Protein AF-A0A925C8A6-F1 (afdb_monomer)

Sequence (153 aa):
MVRFRAQIFVVASVLACGCASKNVDTPPNLVSDLPPPSEGVTTGALQGSGYQLSEEELKFDCKKLTGTMQIRILQMRDYDPSKKTSTVARSLQ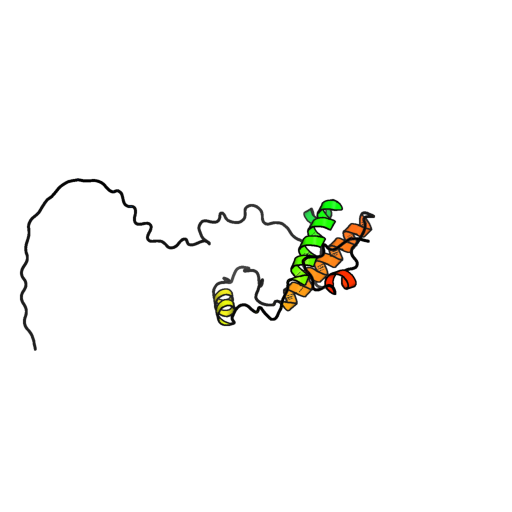WATTPIFGGTKEGVDPDGQYLKDRAMLEAYNRQLRSKQCKSFDLDTELATKSTEVTPMPR

Secondary structure (DSSP, 8-state):
-------------------------S---TTTSSPP-SS-----EEETTEEEPPHHHHT--HHHHHHHHHHHHHHHHH--TTS---HHHHHHHHHHS-TTT---TTT-HHHHHHHHHHHHHHHHHHHHHTT-----HHHHHH---SSS-----

Foldseek 3Di:
DDDDDDDDDDDDDDDDDDDPPPPPPDDPPVPPPDDDPDDPDPAFDQDPVFTDGDPVLLPDDLVRLLVVLQVLLLVLLQDDPVPQDPPVVLVVVVVPQDPPDDDCPSVDSVVVSRNSVRVLVVSQVSCVVVVHFHFPSVVSNVDNDSVDGGDGD

Mean predicted aligned error: 16.32 Å

pLDDT: mean 72.97, std 19.66, range [33.47, 96.69]

Radius of gyration: 27.56 Å; Cα contacts (8 Å, |Δi|>4): 98; chains: 1; bounding box: 92×36×44 Å

Structure (mmCIF, N/CA/C/O backbone):
data_AF-A0A925C8A6-F1
#
_entry.id   AF-A0A925C8A6-F1
#
loop_
_atom_site.group_PDB
_atom_site.id
_atom_site.type_symbol
_atom_site.label_atom_id
_atom_site.label_alt_id
_atom_site.label_comp_id
_atom_site.label_asym_id
_atom_site.label_entity_id
_atom_site.label_seq_id
_atom_site.pdbx_PDB_ins_code
_atom_site.Cartn_x
_atom_site.Cartn_y
_atom_site.Cartn_z
_atom_site.occupancy
_atom_site.B_iso_or_equiv
_atom_site.auth_seq_id
_atom_site.auth_comp_id
_atom_site.auth_asym_id
_atom_site.auth_atom_id
_atom_site.pdbx_PDB_model_num
ATOM 1 N N . MET A 1 1 ? 71.886 -22.279 0.297 1.00 33.47 1 MET A N 1
ATOM 2 C CA . MET A 1 1 ? 72.076 -23.100 1.513 1.00 33.47 1 MET A CA 1
ATOM 3 C C . MET A 1 1 ? 72.669 -22.233 2.623 1.00 33.47 1 MET A C 1
ATOM 5 O O . MET A 1 1 ? 73.752 -21.710 2.439 1.00 33.47 1 MET A O 1
ATOM 9 N N . VAL A 1 2 ? 71.886 -22.061 3.699 1.00 40.41 2 VAL A N 1
ATOM 10 C CA . VAL A 1 2 ? 72.182 -21.812 5.136 1.00 40.41 2 VAL A CA 1
ATOM 11 C C . VAL A 1 2 ? 73.376 -20.922 5.565 1.00 40.41 2 VAL A C 1
ATOM 13 O O . VAL A 1 2 ? 74.522 -21.296 5.345 1.00 40.41 2 VAL A O 1
ATOM 16 N N . ARG A 1 3 ? 73.095 -19.870 6.367 1.00 40.94 3 ARG A N 1
ATOM 17 C CA . ARG A 1 3 ? 73.465 -19.686 7.812 1.00 40.94 3 ARG A CA 1
ATOM 18 C C . ARG A 1 3 ? 73.398 -18.194 8.214 1.00 40.94 3 ARG A C 1
ATOM 20 O O . ARG A 1 3 ? 74.091 -17.377 7.634 1.00 40.94 3 ARG A O 1
ATOM 27 N N . PHE A 1 4 ? 72.406 -17.781 9.013 1.00 49.34 4 PHE A N 1
ATOM 28 C CA . PHE A 1 4 ? 72.380 -17.680 10.494 1.00 49.34 4 PHE A CA 1
ATOM 29 C C . PHE A 1 4 ? 73.266 -16.574 11.094 1.00 49.34 4 PHE A C 1
ATOM 31 O O . PHE A 1 4 ? 74.484 -16.655 10.964 1.00 49.34 4 PHE A O 1
ATOM 38 N N . ARG A 1 5 ? 72.628 -15.646 11.840 1.00 48.50 5 ARG A N 1
ATOM 39 C CA . ARG A 1 5 ? 72.997 -15.055 13.161 1.00 48.50 5 ARG A CA 1
ATOM 40 C C . ARG A 1 5 ? 72.299 -13.689 13.315 1.00 48.50 5 ARG A C 1
ATOM 42 O O . ARG A 1 5 ? 72.580 -12.776 12.559 1.00 48.50 5 ARG A O 1
ATOM 49 N N . ALA A 1 6 ? 71.224 -13.566 14.095 1.00 52.12 6 ALA A N 1
ATOM 50 C CA . ALA A 1 6 ? 71.207 -13.380 15.552 1.00 52.12 6 ALA A CA 1
ATOM 51 C C . ALA A 1 6 ? 72.063 -12.191 16.016 1.00 52.12 6 ALA A C 1
ATOM 53 O O . ALA A 1 6 ? 73.258 -12.378 16.216 1.00 52.12 6 ALA A O 1
ATOM 54 N N . GLN A 1 7 ? 71.439 -11.030 16.261 1.00 52.34 7 GLN A N 1
ATOM 55 C CA . GLN A 1 7 ? 71.836 -10.127 17.346 1.00 52.34 7 GLN A CA 1
ATOM 56 C C . GLN A 1 7 ? 70.626 -9.395 17.941 1.00 52.34 7 GLN A C 1
ATOM 58 O O . GLN A 1 7 ? 69.794 -8.821 17.246 1.00 52.34 7 GLN A O 1
ATOM 63 N N . ILE A 1 8 ? 70.573 -9.504 19.263 1.00 50.25 8 ILE A N 1
ATOM 64 C CA . ILE A 1 8 ? 69.682 -8.881 20.231 1.00 50.25 8 ILE A CA 1
ATOM 65 C C . ILE A 1 8 ? 70.247 -7.489 20.532 1.00 50.25 8 ILE A C 1
ATOM 67 O O . ILE A 1 8 ? 71.429 -7.389 20.851 1.00 50.25 8 ILE A O 1
ATOM 71 N N . PHE A 1 9 ? 69.415 -6.447 20.505 1.00 45.28 9 PHE A N 1
ATOM 72 C CA . PHE A 1 9 ? 69.697 -5.187 21.197 1.00 45.28 9 PHE A CA 1
ATOM 73 C C . PHE A 1 9 ? 68.554 -4.886 22.167 1.00 45.28 9 PHE A C 1
ATOM 75 O O . PHE A 1 9 ? 67.399 -4.720 21.782 1.00 45.28 9 PHE A O 1
ATOM 82 N N . VAL A 1 10 ? 68.915 -4.893 23.447 1.00 51.75 10 VAL A N 1
ATOM 83 C CA . VAL A 1 10 ? 68.145 -4.422 24.602 1.00 51.75 10 VAL A CA 1
ATOM 84 C C . VAL A 1 10 ? 68.378 -2.911 24.755 1.00 51.75 10 VAL A C 1
ATOM 86 O O . VAL A 1 10 ? 69.448 -2.449 24.368 1.00 51.75 10 VAL A O 1
ATOM 89 N N . VAL A 1 11 ? 67.400 -2.199 25.345 1.00 52.81 11 VAL A N 1
ATOM 90 C CA . VAL A 1 11 ? 67.428 -0.910 26.103 1.00 52.81 11 VAL A CA 1
ATOM 91 C C . VAL A 1 11 ? 66.177 -0.102 25.695 1.00 52.81 11 VAL A C 1
ATOM 93 O O . VAL A 1 11 ? 66.105 0.416 24.590 1.00 52.81 11 VAL A O 1
ATOM 96 N N . ALA A 1 12 ? 65.040 -0.216 26.387 1.00 49.31 12 ALA A N 1
ATOM 97 C CA . ALA A 1 12 ? 64.661 0.354 27.692 1.00 49.31 12 ALA A CA 1
ATOM 98 C C . ALA A 1 12 ? 64.363 1.877 27.686 1.00 49.31 12 ALA A C 1
ATOM 100 O O . ALA A 1 12 ? 65.269 2.701 27.636 1.00 49.31 12 ALA A O 1
ATOM 101 N N . SER A 1 13 ? 63.067 2.176 27.872 1.00 49.81 13 SER A N 1
ATOM 102 C CA . SER A 1 13 ? 62.475 3.308 28.613 1.00 49.81 13 SER A CA 1
ATOM 103 C C . SER A 1 13 ? 62.438 4.720 28.005 1.00 49.81 13 SER A C 1
ATOM 105 O O . SER A 1 13 ? 63.390 5.478 28.135 1.00 49.81 13 SER A O 1
ATOM 107 N N . VAL A 1 14 ? 61.238 5.149 27.578 1.00 53.72 14 VAL A N 1
ATOM 108 C CA . VAL A 1 14 ? 60.732 6.515 27.837 1.00 53.72 14 VAL A CA 1
ATOM 109 C C . VAL A 1 14 ? 59.260 6.435 28.258 1.00 53.72 14 VAL A C 1
ATOM 111 O O . VAL A 1 14 ? 58.419 5.884 27.550 1.00 53.72 14 VAL A O 1
ATOM 114 N N . LEU A 1 15 ? 58.980 6.960 29.452 1.00 56.25 15 LEU A N 1
ATOM 115 C CA . LEU A 1 15 ? 57.655 7.123 30.036 1.00 56.25 15 LEU A CA 1
ATOM 116 C C . LEU A 1 15 ? 56.8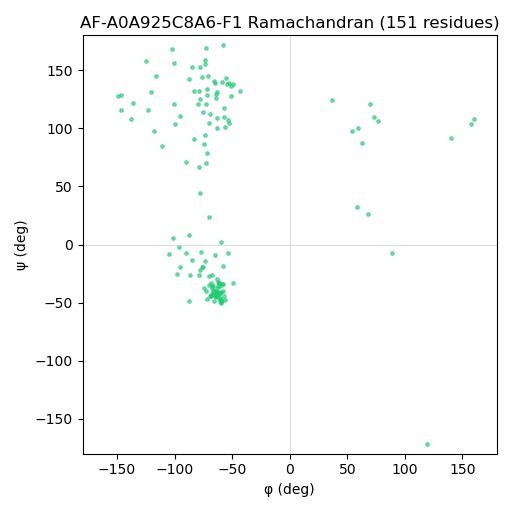39 8.221 29.326 1.00 56.25 15 LEU A C 1
ATOM 118 O O . LEU A 1 15 ? 57.361 9.283 29.011 1.00 56.25 15 LEU A O 1
ATOM 122 N N . ALA A 1 16 ? 55.530 7.964 29.253 1.00 50.16 16 ALA A N 1
ATOM 123 C CA . ALA A 1 16 ? 54.420 8.906 29.420 1.00 50.16 16 ALA A CA 1
ATOM 124 C C . ALA A 1 16 ? 54.310 10.128 28.481 1.00 50.16 16 ALA A C 1
ATOM 126 O O . ALA A 1 16 ? 54.811 11.209 28.767 1.00 50.16 16 ALA A O 1
ATOM 127 N N . CYS A 1 17 ? 53.438 10.000 27.477 1.00 45.50 17 CYS A N 1
ATOM 128 C CA . CYS A 1 17 ? 52.419 11.015 27.202 1.00 45.50 17 CYS A CA 1
ATOM 129 C C . CYS A 1 17 ? 51.181 10.325 26.610 1.00 45.50 17 CYS A C 1
ATOM 131 O O . CYS A 1 17 ? 51.293 9.483 25.720 1.00 45.50 17 CYS A O 1
ATOM 133 N N . GLY A 1 18 ? 50.015 10.591 27.194 1.00 51.91 18 GLY A N 1
ATOM 134 C CA . GLY A 1 18 ? 48.785 9.868 26.911 1.00 51.91 18 GLY A CA 1
ATOM 135 C C . GLY A 1 18 ? 48.192 10.177 25.539 1.00 51.91 18 GLY A C 1
ATOM 136 O O . GLY A 1 18 ? 47.996 11.333 25.195 1.00 51.91 18 GLY A O 1
ATOM 137 N N . CYS A 1 19 ? 47.800 9.114 24.841 1.00 43.81 19 CYS A N 1
ATOM 138 C CA . CYS A 1 19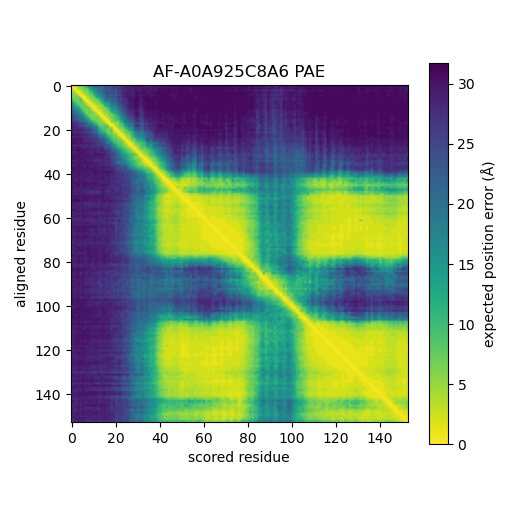 ? 46.585 9.048 24.039 1.00 43.81 19 CYS A CA 1
ATOM 139 C C . CYS A 1 19 ? 45.984 7.670 24.319 1.00 43.81 19 CYS A C 1
ATOM 141 O O . CYS A 1 19 ? 46.524 6.652 23.891 1.00 43.81 19 CYS A O 1
ATOM 143 N N . ALA A 1 20 ? 44.877 7.617 25.056 1.00 48.34 20 ALA A N 1
ATOM 144 C CA . ALA A 1 20 ? 44.030 6.434 25.083 1.00 48.34 20 ALA A CA 1
ATOM 145 C C . ALA A 1 20 ? 43.290 6.350 23.737 1.00 48.34 20 ALA A C 1
ATOM 147 O O . ALA A 1 20 ? 42.091 6.601 23.656 1.00 48.34 20 ALA A O 1
ATOM 148 N N . SER A 1 21 ? 44.015 6.041 22.662 1.00 45.34 21 SER A N 1
ATOM 149 C CA . SER A 1 21 ? 43.411 5.654 21.394 1.00 45.34 21 SER A CA 1
ATOM 150 C C . SER A 1 21 ? 42.886 4.238 21.574 1.00 45.34 21 SER A C 1
ATOM 152 O O . SER A 1 21 ? 43.623 3.263 21.440 1.00 45.34 21 SER A O 1
ATOM 154 N N . LYS A 1 22 ? 41.604 4.104 21.925 1.00 44.75 22 LYS A N 1
ATOM 155 C CA . LYS A 1 22 ? 40.900 2.860 21.625 1.00 44.75 22 LYS A CA 1
ATOM 156 C C . LYS A 1 22 ? 40.887 2.759 20.106 1.00 44.75 22 LYS A C 1
ATOM 158 O O . LYS A 1 22 ? 40.218 3.554 19.452 1.00 44.75 22 LYS A O 1
ATOM 163 N N . ASN A 1 23 ? 41.670 1.830 19.567 1.00 45.25 23 ASN A N 1
ATOM 164 C CA . ASN A 1 23 ? 41.528 1.401 18.186 1.00 45.25 23 ASN A CA 1
ATOM 165 C C . ASN A 1 23 ? 40.081 0.930 18.017 1.00 45.25 23 ASN A C 1
ATOM 167 O O . ASN A 1 23 ? 39.715 -0.155 18.466 1.00 45.25 23 ASN A O 1
ATOM 171 N N . VAL A 1 24 ? 39.245 1.778 17.419 1.00 46.03 24 VAL A N 1
ATOM 172 C CA . VAL A 1 24 ? 37.985 1.364 16.804 1.00 46.03 24 VAL A CA 1
ATOM 173 C C . VAL A 1 24 ? 38.369 0.764 15.454 1.00 46.03 24 VAL A C 1
ATOM 175 O O . VAL A 1 24 ? 38.099 1.320 14.398 1.00 46.03 24 VAL A O 1
ATOM 178 N N . ASP A 1 25 ? 39.072 -0.366 15.511 1.00 48.50 25 ASP A N 1
ATOM 179 C CA . ASP A 1 25 ? 39.221 -1.278 14.383 1.00 48.50 25 ASP A CA 1
ATOM 180 C C . ASP A 1 25 ? 38.067 -2.268 14.470 1.00 48.50 25 ASP A C 1
ATOM 182 O O . ASP A 1 25 ? 38.192 -3.430 14.856 1.00 48.50 25 ASP A O 1
ATOM 186 N N . THR A 1 26 ? 36.876 -1.768 14.186 1.00 55.62 26 THR A N 1
ATOM 187 C CA . THR A 1 26 ? 35.766 -2.621 13.795 1.00 55.62 26 THR A CA 1
ATOM 188 C C . THR A 1 26 ? 34.942 -1.809 12.808 1.00 55.62 26 THR A C 1
ATOM 190 O O . THR A 1 26 ? 34.439 -0.748 13.184 1.00 55.62 26 THR A O 1
ATOM 193 N N . PRO A 1 27 ? 34.827 -2.233 11.534 1.00 58.97 27 PRO A N 1
ATOM 194 C CA . PRO A 1 27 ? 33.832 -1.633 10.658 1.00 58.97 27 PRO A CA 1
ATOM 195 C C . PRO A 1 27 ? 32.475 -1.749 11.368 1.00 58.97 27 PRO A C 1
ATOM 197 O O . PRO A 1 27 ? 32.228 -2.789 11.990 1.00 58.97 27 PRO A O 1
ATOM 200 N N . PRO A 1 28 ? 31.616 -0.713 11.337 1.00 51.50 28 PRO A N 1
ATOM 201 C CA . PRO A 1 28 ? 30.327 -0.779 12.006 1.00 51.50 28 PRO A CA 1
ATOM 202 C C . PRO A 1 28 ? 29.562 -1.985 11.458 1.00 51.50 28 PRO A C 1
ATOM 204 O O . PRO A 1 28 ? 29.155 -2.008 10.296 1.00 51.50 28 PRO A O 1
ATOM 207 N N . ASN A 1 29 ? 29.395 -3.018 12.287 1.00 55.09 29 ASN A N 1
ATOM 208 C CA . ASN A 1 29 ? 28.466 -4.098 12.002 1.00 55.09 29 ASN A CA 1
ATOM 209 C C . ASN A 1 29 ? 27.075 -3.525 12.256 1.00 55.09 29 ASN A C 1
ATOM 211 O O . ASN A 1 29 ? 26.524 -3.663 13.343 1.00 55.09 29 ASN A O 1
ATOM 215 N N . LEU A 1 30 ? 26.519 -2.881 11.226 1.00 58.91 30 LEU A N 1
ATOM 216 C CA . LEU A 1 30 ? 25.199 -2.238 11.216 1.00 58.91 30 LEU A CA 1
ATOM 217 C C . LEU A 1 30 ? 24.046 -3.163 11.644 1.00 58.91 30 LEU A C 1
ATOM 219 O O . LEU A 1 30 ? 22.925 -2.698 11.773 1.00 58.91 30 LEU A O 1
ATOM 223 N N . VAL A 1 31 ? 24.302 -4.458 11.838 1.00 59.84 31 VAL A N 1
ATOM 224 C CA . VAL A 1 31 ? 23.325 -5.481 12.224 1.00 59.84 31 VAL A CA 1
ATOM 225 C C . VAL A 1 31 ? 23.354 -5.772 13.731 1.00 59.84 31 VAL A C 1
ATOM 227 O O . VAL A 1 31 ? 22.341 -6.187 14.280 1.00 59.84 31 VAL A O 1
ATOM 230 N N . SER A 1 32 ? 24.482 -5.541 14.411 1.00 58.28 32 SER A N 1
ATOM 231 C CA . SER A 1 32 ? 24.670 -5.948 15.815 1.00 58.28 32 SER A CA 1
ATOM 232 C C . SER A 1 32 ? 24.367 -4.842 16.829 1.00 58.28 32 SER A C 1
ATOM 234 O O . SER A 1 32 ? 24.112 -5.151 17.989 1.00 58.28 32 SER A O 1
ATOM 236 N N . ASP A 1 33 ? 24.371 -3.578 16.393 1.00 53.38 33 ASP A N 1
ATOM 237 C CA . ASP A 1 33 ? 24.077 -2.409 17.240 1.00 53.38 33 ASP A CA 1
ATOM 238 C C . ASP A 1 33 ? 22.611 -1.948 17.147 1.00 53.38 33 ASP A C 1
ATOM 240 O O . ASP A 1 33 ? 22.197 -1.015 17.838 1.00 53.38 33 ASP A O 1
ATOM 244 N N . LEU A 1 34 ? 21.803 -2.596 16.301 1.00 58.97 34 LEU A N 1
ATOM 245 C CA . LEU A 1 34 ? 20.359 -2.395 16.297 1.00 58.97 34 LEU A CA 1
ATOM 246 C C . LEU A 1 34 ? 19.769 -3.212 17.453 1.00 58.97 34 LEU A C 1
ATOM 248 O O . LEU A 1 34 ? 19.933 -4.437 17.459 1.00 58.97 34 LEU A O 1
ATOM 252 N N . PRO A 1 35 ? 19.064 -2.592 18.419 1.00 54.78 35 PRO A N 1
ATOM 253 C CA . PRO A 1 35 ? 18.243 -3.370 19.334 1.00 54.78 35 PRO A CA 1
ATOM 254 C C . PRO A 1 35 ? 17.311 -4.263 18.496 1.00 54.78 35 PRO A C 1
ATOM 256 O O . PRO A 1 35 ? 16.807 -3.798 17.465 1.00 54.78 35 PRO A O 1
ATOM 259 N N . PRO A 1 36 ? 17.086 -5.535 18.888 1.00 56.06 36 PRO A N 1
ATOM 260 C CA . PRO A 1 36 ? 16.098 -6.368 18.212 1.00 56.06 36 PRO A CA 1
ATOM 261 C C . PRO A 1 36 ? 14.793 -5.570 18.156 1.00 56.06 36 PRO A C 1
ATOM 263 O O . PRO A 1 36 ? 14.485 -4.913 19.154 1.00 56.06 36 PRO A O 1
ATOM 266 N N . PRO A 1 37 ? 14.066 -5.561 17.022 1.00 52.56 37 PRO A N 1
ATOM 267 C CA . PRO A 1 37 ? 12.862 -4.756 16.878 1.00 52.56 37 PRO A CA 1
ATOM 268 C C . PRO A 1 37 ? 11.930 -5.063 18.051 1.00 52.56 37 PRO A C 1
ATOM 270 O O . PRO A 1 37 ? 11.357 -6.148 18.148 1.00 52.56 37 PRO A O 1
ATOM 273 N N . SER A 1 38 ? 11.876 -4.127 18.998 1.00 47.94 38 SER A N 1
ATOM 274 C CA . SER A 1 38 ? 11.068 -4.229 20.199 1.00 47.94 38 SER A CA 1
ATOM 275 C C . SER A 1 38 ? 9.624 -4.119 19.744 1.00 47.94 38 SER A C 1
ATOM 277 O O . SER A 1 38 ? 9.224 -3.070 19.245 1.00 47.94 38 SER A O 1
ATOM 279 N N . GLU A 1 39 ? 8.902 -5.226 19.882 1.00 50.00 39 GLU A N 1
ATOM 280 C CA . GLU A 1 39 ? 7.519 -5.418 19.445 1.00 50.00 39 GLU A CA 1
ATOM 281 C C . GLU A 1 39 ? 7.352 -5.299 17.926 1.00 50.00 39 GLU A C 1
ATOM 283 O O . GLU A 1 39 ? 7.092 -4.240 17.355 1.00 50.00 39 GLU A O 1
ATOM 288 N N . GLY A 1 40 ? 7.541 -6.438 17.253 1.00 50.25 40 GLY A N 1
ATOM 289 C CA . GLY A 1 40 ? 7.302 -6.564 15.823 1.00 50.25 40 GLY A CA 1
ATOM 290 C C . GLY A 1 40 ? 5.912 -6.047 15.474 1.00 50.25 40 GLY A C 1
ATOM 291 O O . GLY A 1 40 ? 4.925 -6.462 16.075 1.00 50.25 40 GLY A O 1
ATOM 292 N N . VAL A 1 41 ? 5.845 -5.140 14.499 1.00 52.34 41 VAL A N 1
ATOM 293 C CA . VAL A 1 41 ? 4.581 -4.694 13.917 1.00 52.34 41 VAL A CA 1
ATOM 294 C C . VAL A 1 41 ? 3.824 -5.944 13.469 1.00 52.34 41 VAL A C 1
ATOM 296 O O . VAL A 1 41 ? 4.203 -6.594 12.491 1.00 52.34 41 VAL A O 1
ATOM 299 N N . THR A 1 42 ? 2.772 -6.298 14.203 1.00 64.25 42 THR A N 1
ATOM 300 C CA . THR A 1 42 ? 1.856 -7.394 13.893 1.00 64.25 42 THR A CA 1
ATOM 301 C C . THR A 1 42 ? 1.013 -6.968 12.700 1.00 64.25 42 THR A C 1
ATOM 303 O O . THR A 1 42 ? -0.106 -6.476 12.810 1.00 64.25 42 THR A O 1
ATOM 306 N N . THR A 1 43 ? 1.609 -7.071 11.517 1.00 73.56 43 THR A N 1
ATOM 307 C CA . THR A 1 43 ? 0.886 -6.943 10.252 1.00 73.56 43 THR A CA 1
ATOM 308 C C . THR A 1 43 ? 0.143 -8.240 9.960 1.00 73.56 43 THR A C 1
ATOM 310 O O . THR A 1 43 ? 0.541 -9.317 10.410 1.00 73.56 43 THR A O 1
ATOM 313 N N . GLY A 1 44 ? -0.953 -8.139 9.216 1.00 81.38 44 GLY A N 1
ATOM 314 C CA . GLY A 1 44 ? -1.692 -9.287 8.726 1.00 81.38 44 GLY A CA 1
ATOM 315 C C . GLY A 1 44 ? -0.855 -10.245 7.870 1.00 81.38 44 GLY A C 1
ATOM 316 O O . GLY A 1 44 ? 0.278 -9.961 7.465 1.00 81.38 44 GLY A O 1
ATOM 317 N N . ALA A 1 45 ? -1.443 -11.395 7.551 1.00 82.44 45 ALA A N 1
ATOM 318 C CA . ALA A 1 45 ? -0.791 -12.448 6.780 1.00 82.44 45 ALA A CA 1
ATOM 319 C C . ALA A 1 45 ? -1.491 -12.679 5.437 1.00 82.44 45 ALA A C 1
ATOM 321 O O . ALA A 1 45 ? -2.719 -12.619 5.329 1.00 82.44 45 ALA A O 1
ATOM 322 N N . LEU A 1 46 ? -0.698 -12.995 4.410 1.00 80.69 46 LEU A N 1
ATOM 323 C CA . LEU A 1 46 ? -1.224 -13.484 3.141 1.00 80.69 46 LEU A CA 1
ATOM 324 C C . LEU A 1 46 ? -1.647 -14.947 3.319 1.00 80.69 46 LEU A C 1
ATOM 326 O O . LEU A 1 46 ? -0.808 -15.809 3.567 1.00 80.69 46 LEU A O 1
ATOM 330 N N . GLN A 1 47 ? -2.944 -15.210 3.205 1.00 80.75 47 GLN A N 1
ATOM 331 C CA . GLN A 1 47 ? -3.527 -16.548 3.234 1.00 80.75 47 GLN A CA 1
ATOM 332 C C . GLN A 1 47 ? -3.878 -16.993 1.808 1.00 80.75 47 GLN A C 1
ATOM 334 O O . GLN A 1 47 ? -3.921 -16.179 0.884 1.00 80.75 47 GLN A O 1
ATOM 339 N N . GLY A 1 48 ? -4.193 -18.278 1.617 1.00 74.06 48 GLY A N 1
ATOM 340 C CA . GLY A 1 48 ? -4.572 -18.820 0.301 1.00 74.06 48 GLY A CA 1
ATOM 341 C C . GLY A 1 48 ? -5.785 -18.137 -0.358 1.00 74.06 48 GLY A C 1
ATOM 342 O O . GLY A 1 48 ? -5.948 -18.229 -1.568 1.00 74.06 48 GLY A O 1
ATOM 343 N N . SER A 1 49 ? -6.610 -17.422 0.414 1.00 77.69 49 SER A N 1
ATOM 344 C CA . SER A 1 49 ? -7.772 -16.654 -0.059 1.00 77.69 49 SER A CA 1
ATOM 345 C C . SER A 1 49 ? -7.530 -15.138 -0.168 1.00 77.69 49 SER A C 1
ATOM 347 O O . SER A 1 49 ? -8.478 -14.390 -0.403 1.00 77.69 49 SER A O 1
ATOM 349 N N . GLY A 1 50 ? -6.298 -14.664 0.045 1.00 86.19 50 GLY A N 1
ATOM 350 C CA . GLY A 1 50 ? -5.927 -13.245 0.037 1.00 86.19 50 GLY A CA 1
ATOM 351 C C . GLY A 1 50 ? -5.366 -12.751 1.373 1.00 86.19 50 GLY A C 1
ATOM 352 O O . GLY A 1 50 ? -5.091 -13.530 2.285 1.00 86.19 50 GLY A O 1
ATOM 353 N N . TYR A 1 51 ? -5.162 -11.437 1.491 1.00 91.06 51 TYR A N 1
ATOM 354 C CA . TYR A 1 51 ? -4.590 -10.838 2.699 1.00 91.06 5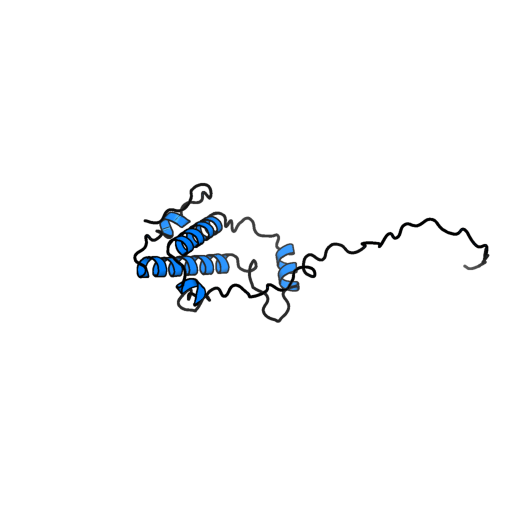1 TYR A CA 1
ATOM 355 C C . TYR A 1 51 ? -5.629 -10.730 3.821 1.00 91.06 51 TYR A C 1
ATOM 357 O O . TYR A 1 51 ? -6.704 -10.146 3.631 1.00 91.06 51 TYR A O 1
ATOM 365 N N . GLN A 1 52 ? -5.291 -11.286 4.984 1.00 92.19 52 GLN A N 1
ATOM 366 C CA . GLN A 1 52 ? -6.079 -11.203 6.208 1.00 92.19 52 GLN A CA 1
ATOM 367 C C . GLN A 1 52 ? -5.474 -10.140 7.120 1.00 92.19 52 GLN A C 1
ATOM 369 O O . GLN A 1 52 ? -4.322 -10.267 7.525 1.00 92.19 52 GLN A O 1
ATOM 374 N N . LEU A 1 53 ? -6.273 -9.127 7.457 1.00 90.56 53 LEU A N 1
ATOM 375 C CA . LEU A 1 53 ? -5.872 -8.039 8.348 1.00 90.56 53 LEU A CA 1
ATOM 376 C C . LEU A 1 53 ? -5.630 -8.550 9.769 1.00 90.56 53 LEU A C 1
ATOM 378 O O . LEU A 1 53 ? -6.404 -9.388 10.249 1.00 90.56 53 LEU A O 1
ATOM 382 N N . SER A 1 54 ? -4.602 -8.017 10.428 1.00 91.94 54 SER A N 1
ATOM 383 C CA . SER A 1 54 ? -4.362 -8.224 11.858 1.00 91.94 54 SER A CA 1
ATOM 384 C C . SER A 1 54 ? -5.363 -7.455 12.725 1.00 91.94 54 SER A C 1
ATOM 386 O O . SER A 1 54 ? -6.111 -6.592 12.250 1.00 91.94 54 SER A O 1
ATOM 388 N N . GLU A 1 55 ? -5.387 -7.749 14.025 1.00 89.94 55 GLU A N 1
ATOM 389 C CA . GLU A 1 55 ? -6.262 -7.052 14.972 1.00 89.94 55 GLU A CA 1
ATOM 390 C C . GLU A 1 55 ? -5.957 -5.553 15.054 1.00 89.94 55 GLU A C 1
ATOM 392 O O . GLU A 1 55 ? -6.855 -4.731 15.252 1.00 89.94 55 GLU A O 1
ATOM 397 N N . GLU A 1 56 ? -4.692 -5.185 14.889 1.00 89.94 56 GLU A N 1
ATOM 398 C CA . GLU A 1 56 ? -4.213 -3.812 14.888 1.00 89.94 56 GLU A CA 1
ATOM 399 C C . GLU A 1 56 ? -4.693 -3.076 13.640 1.00 89.94 56 GLU A C 1
ATOM 401 O O . GLU A 1 56 ? -5.194 -1.956 13.740 1.00 89.94 56 GLU A O 1
ATOM 406 N N . GLU A 1 57 ? -4.610 -3.716 12.473 1.00 90.19 57 GLU A N 1
ATOM 407 C CA . GLU A 1 57 ? -5.052 -3.147 11.198 1.00 90.19 57 GLU A CA 1
ATOM 408 C C . GLU A 1 57 ? -6.570 -2.967 11.137 1.00 90.19 57 GLU A C 1
ATOM 410 O O . GLU A 1 57 ? -7.069 -1.973 10.602 1.00 90.19 57 GLU A O 1
ATOM 415 N N . LEU A 1 58 ? -7.329 -3.884 11.742 1.00 91.75 58 LEU A N 1
ATOM 416 C CA . LEU A 1 58 ? -8.784 -3.761 11.853 1.00 91.75 58 LEU A CA 1
ATOM 417 C C . LEU A 1 58 ? -9.201 -2.513 12.654 1.00 91.75 58 LEU A C 1
ATOM 419 O O . LEU A 1 58 ? -10.215 -1.874 12.329 1.00 91.75 58 LEU A O 1
ATOM 423 N N . LYS A 1 59 ? -8.392 -2.131 13.651 1.00 93.00 59 LYS A N 1
ATOM 424 C CA . LYS A 1 59 ? -8.584 -0.941 14.496 1.00 93.00 59 LYS A CA 1
ATOM 425 C C . LYS A 1 59 ? -8.194 0.368 13.805 1.00 93.00 59 LYS A C 1
ATOM 427 O O . LYS A 1 59 ? -8.450 1.427 14.365 1.00 93.00 59 LYS A O 1
ATOM 432 N N . PHE A 1 60 ? -7.606 0.345 12.607 1.00 94.31 60 PHE A N 1
ATOM 433 C CA . PHE A 1 60 ? -7.205 1.582 11.936 1.00 94.31 60 PHE A CA 1
ATOM 434 C C . PHE A 1 60 ? -8.408 2.459 11.562 1.00 94.31 60 PHE A C 1
ATOM 436 O O . PHE A 1 60 ? -9.442 1.987 11.071 1.00 94.31 60 PHE A O 1
ATOM 443 N N . ASP A 1 61 ? -8.234 3.765 11.759 1.00 95.69 61 ASP A N 1
ATOM 444 C CA . ASP A 1 61 ? -9.159 4.790 11.289 1.00 95.69 61 ASP A CA 1
ATOM 445 C C . ASP A 1 61 ? -9.041 4.981 9.777 1.00 95.69 61 ASP A C 1
ATOM 447 O O . ASP A 1 61 ? -7.993 4.725 9.175 1.00 95.69 61 ASP A O 1
ATOM 451 N N . CYS A 1 62 ? -10.081 5.535 9.152 1.00 96.19 62 CYS A N 1
ATOM 452 C CA . CYS A 1 62 ? -10.086 5.758 7.707 1.00 96.19 62 CYS A CA 1
ATOM 453 C C . CYS A 1 62 ? -8.932 6.639 7.221 1.00 96.19 62 CYS A C 1
ATOM 455 O O . CYS A 1 62 ? -8.394 6.385 6.148 1.00 96.19 62 CYS A O 1
ATOM 457 N N . LYS A 1 63 ? -8.497 7.631 8.011 1.00 95.88 63 LYS A N 1
ATOM 458 C CA . LYS A 1 63 ? -7.330 8.463 7.671 1.00 95.88 63 LYS A CA 1
ATOM 459 C C . LYS A 1 63 ? -6.045 7.641 7.629 1.00 95.88 63 LYS A C 1
ATOM 461 O O . LYS A 1 63 ? -5.262 7.783 6.695 1.00 95.88 63 LYS A O 1
ATOM 466 N N . LYS A 1 64 ? -5.857 6.765 8.621 1.00 95.31 64 LYS A N 1
ATOM 467 C CA . LYS A 1 64 ? -4.685 5.894 8.712 1.00 95.31 64 LYS A CA 1
ATOM 468 C C . LYS A 1 64 ? -4.679 4.887 7.565 1.00 95.31 64 LYS A C 1
ATOM 470 O O . LYS A 1 64 ? -3.688 4.819 6.852 1.00 95.31 64 LYS A O 1
ATOM 475 N N . LEU A 1 65 ? -5.803 4.206 7.321 1.00 95.00 65 LEU A N 1
ATOM 476 C CA . LEU A 1 65 ? -5.955 3.298 6.177 1.00 95.00 65 LEU A CA 1
ATOM 477 C C . LEU A 1 65 ? -5.667 4.008 4.851 1.00 95.00 65 LEU A C 1
ATOM 479 O O . LEU A 1 65 ? -4.873 3.517 4.058 1.00 95.00 65 LEU A O 1
ATOM 483 N N . THR A 1 66 ? -6.245 5.192 4.641 1.00 96.31 66 THR A N 1
ATOM 484 C CA . THR A 1 66 ? -6.035 5.976 3.414 1.00 96.31 66 THR A CA 1
ATOM 485 C C . THR A 1 66 ? -4.563 6.336 3.222 1.00 96.31 66 THR A C 1
ATOM 487 O O . THR A 1 66 ? -4.018 6.094 2.149 1.00 96.31 66 THR A O 1
ATOM 490 N N . GLY A 1 67 ? -3.898 6.864 4.255 1.00 95.62 67 GLY A N 1
ATOM 491 C CA . GLY A 1 67 ? -2.481 7.228 4.178 1.00 95.62 67 GLY A CA 1
ATOM 492 C C . GLY A 1 67 ? -1.575 6.019 3.935 1.00 95.62 67 GLY A C 1
ATOM 493 O O . GLY A 1 67 ? -0.706 6.061 3.066 1.00 95.62 67 GLY A O 1
ATOM 494 N N . THR A 1 68 ? -1.819 4.906 4.635 1.00 94.31 68 THR A N 1
ATOM 495 C CA . THR A 1 68 ? -1.086 3.651 4.414 1.00 94.31 68 THR A CA 1
ATOM 496 C C . THR A 1 68 ? -1.271 3.141 2.984 1.00 94.31 68 THR A C 1
ATOM 498 O O . THR A 1 68 ? -0.299 2.724 2.354 1.00 94.31 68 THR A O 1
ATOM 501 N N . MET A 1 69 ? -2.488 3.215 2.440 1.00 95.38 69 MET A N 1
ATOM 502 C CA . MET A 1 69 ? -2.758 2.831 1.055 1.00 95.38 69 MET A CA 1
ATOM 503 C C . MET A 1 69 ? -2.050 3.734 0.046 1.00 95.38 69 MET A C 1
ATOM 505 O O . MET A 1 69 ? -1.463 3.215 -0.895 1.00 95.38 69 MET A O 1
ATOM 509 N N . GLN A 1 70 ? -2.043 5.055 0.243 1.00 95.38 70 GLN A N 1
ATOM 510 C CA . GLN A 1 70 ? -1.338 5.986 -0.648 1.00 95.38 70 GLN A CA 1
ATOM 511 C C . GLN A 1 70 ? 0.156 5.674 -0.730 1.00 95.38 70 GLN A C 1
ATOM 513 O O . GLN A 1 70 ? 0.698 5.573 -1.829 1.00 95.38 70 GLN A O 1
ATOM 518 N N . ILE A 1 71 ? 0.802 5.467 0.421 1.00 93.50 71 ILE A N 1
ATOM 519 C CA . ILE A 1 71 ? 2.226 5.116 0.485 1.00 93.50 71 ILE A CA 1
ATOM 520 C C . ILE A 1 71 ? 2.475 3.805 -0.260 1.00 93.50 71 ILE A C 1
ATOM 522 O O . ILE A 1 71 ? 3.362 3.739 -1.106 1.00 93.50 71 ILE A O 1
ATOM 526 N N . ARG A 1 72 ? 1.670 2.772 0.009 1.00 93.25 72 ARG A N 1
ATOM 527 C CA . ARG A 1 72 ? 1.865 1.457 -0.606 1.00 93.25 72 ARG A CA 1
ATOM 528 C C . ARG A 1 72 ? 1.594 1.468 -2.114 1.00 93.25 72 ARG A C 1
ATOM 530 O O . ARG A 1 72 ? 2.344 0.856 -2.862 1.00 93.25 72 ARG A O 1
ATOM 537 N N . ILE A 1 73 ? 0.595 2.216 -2.585 1.00 94.12 73 ILE A N 1
ATOM 538 C CA . ILE A 1 73 ? 0.356 2.423 -4.024 1.00 94.12 73 ILE A CA 1
ATOM 539 C C . ILE A 1 73 ? 1.571 3.098 -4.673 1.00 94.12 73 ILE A C 1
ATOM 541 O O . ILE A 1 73 ? 2.029 2.637 -5.713 1.00 94.12 73 ILE A O 1
ATOM 545 N N . LEU A 1 74 ? 2.130 4.148 -4.062 1.00 93.75 74 LEU A N 1
ATOM 546 C CA . LEU A 1 74 ? 3.327 4.819 -4.584 1.00 93.75 74 LEU A CA 1
ATOM 547 C C . LEU A 1 74 ? 4.544 3.886 -4.623 1.00 93.75 74 LEU A C 1
ATOM 549 O O . LEU A 1 74 ? 5.256 3.867 -5.622 1.00 93.75 74 LEU A O 1
ATOM 553 N N . GLN A 1 75 ? 4.741 3.065 -3.589 1.00 89.81 75 GLN A N 1
ATOM 554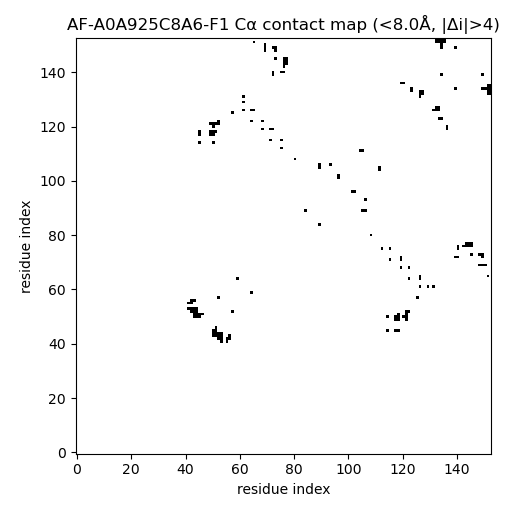 C CA . GLN A 1 75 ? 5.790 2.038 -3.564 1.00 89.81 75 GLN A CA 1
ATOM 555 C C . GLN A 1 75 ? 5.616 1.017 -4.696 1.00 89.81 75 GLN A C 1
ATOM 557 O O . GLN A 1 75 ? 6.583 0.663 -5.362 1.00 89.81 75 GLN A O 1
ATOM 562 N N . MET A 1 76 ? 4.382 0.581 -4.961 1.00 89.75 76 MET A N 1
ATOM 563 C CA . MET A 1 76 ? 4.085 -0.335 -6.065 1.00 89.75 76 MET A CA 1
ATOM 564 C C . MET A 1 76 ? 4.227 0.314 -7.449 1.00 89.75 76 MET A C 1
ATOM 566 O O . MET A 1 76 ? 4.496 -0.395 -8.413 1.00 89.75 76 MET A O 1
ATOM 570 N N . ARG A 1 77 ? 4.051 1.636 -7.571 1.00 90.38 77 ARG A N 1
ATOM 571 C CA . ARG A 1 77 ? 4.312 2.376 -8.819 1.00 90.38 77 ARG A CA 1
ATOM 572 C C . ARG A 1 77 ? 5.804 2.559 -9.088 1.00 90.38 77 ARG A C 1
ATOM 574 O O . ARG A 1 77 ? 6.214 2.495 -10.241 1.00 90.38 77 ARG A O 1
ATOM 581 N N . ASP A 1 78 ? 6.594 2.782 -8.037 1.00 84.00 78 ASP A N 1
ATOM 582 C CA . ASP A 1 78 ? 8.059 2.889 -8.121 1.00 84.00 78 ASP A CA 1
ATOM 583 C C . ASP A 1 78 ? 8.743 1.529 -8.342 1.00 84.00 78 ASP A C 1
ATOM 585 O O . ASP A 1 78 ? 9.919 1.460 -8.701 1.00 84.00 78 ASP A O 1
ATOM 589 N N . TYR A 1 79 ? 8.009 0.430 -8.138 1.00 76.88 79 TYR A N 1
ATOM 590 C CA . TYR A 1 79 ? 8.514 -0.919 -8.340 1.00 76.88 79 TYR A CA 1
ATOM 591 C C . TYR A 1 79 ? 8.884 -1.153 -9.814 1.00 76.88 79 TYR A C 1
ATOM 593 O O . TYR A 1 79 ? 8.047 -1.434 -10.672 1.00 76.88 79 TYR A O 1
ATOM 601 N N . ASP A 1 80 ? 10.183 -1.053 -10.096 1.00 66.62 80 ASP A N 1
ATOM 602 C CA . ASP A 1 80 ? 10.781 -1.400 -11.377 1.00 66.62 80 ASP A CA 1
ATOM 603 C C . ASP A 1 80 ? 11.417 -2.799 -11.286 1.00 66.62 80 ASP A C 1
ATOM 605 O O . ASP A 1 80 ? 12.521 -2.944 -10.741 1.00 66.62 80 ASP A O 1
ATOM 609 N N . PRO A 1 81 ? 10.784 -3.845 -11.855 1.00 60.16 81 PRO A N 1
ATOM 610 C CA . PRO A 1 81 ? 11.349 -5.189 -11.860 1.00 60.16 81 PRO A CA 1
ATOM 611 C C . PRO A 1 81 ? 12.646 -5.274 -12.675 1.00 60.16 81 PRO A C 1
ATOM 613 O O . PRO A 1 81 ? 13.302 -6.309 -12.628 1.00 60.16 81 PRO A O 1
ATOM 616 N N . SER A 1 82 ? 13.029 -4.231 -13.420 1.00 55.00 82 SER A N 1
ATOM 617 C CA . SER A 1 82 ? 14.255 -4.134 -14.226 1.00 55.00 82 SER A CA 1
ATOM 618 C C . SER A 1 82 ? 15.453 -3.639 -13.414 1.00 55.00 82 SER A C 1
ATOM 620 O O . SER A 1 82 ? 16.584 -4.023 -13.714 1.00 55.00 82 SER A O 1
ATOM 622 N N . LYS A 1 83 ? 15.235 -2.878 -12.328 1.00 56.50 83 LYS A N 1
ATOM 623 C CA . LYS A 1 83 ? 16.274 -2.488 -11.349 1.00 56.50 83 LYS A CA 1
ATOM 624 C C . LYS A 1 83 ? 16.592 -3.639 -10.397 1.00 56.50 83 LYS A C 1
ATOM 626 O O . LYS A 1 83 ? 16.692 -3.487 -9.180 1.00 56.50 83 LYS A O 1
ATOM 631 N N . LYS A 1 84 ? 16.733 -4.834 -10.970 1.00 52.62 84 LYS A N 1
ATOM 632 C CA . LYS A 1 84 ? 17.088 -6.051 -10.261 1.00 52.62 84 LYS A CA 1
ATOM 633 C C . LYS A 1 84 ? 18.412 -5.798 -9.548 1.00 52.62 84 LYS A C 1
ATOM 635 O O . LYS A 1 84 ? 19.426 -5.593 -10.207 1.00 52.62 84 LYS A O 1
ATOM 640 N N . THR A 1 85 ? 18.409 -5.865 -8.218 1.00 54.62 85 THR A N 1
ATOM 641 C CA . THR A 1 85 ? 19.635 -6.039 -7.432 1.00 54.62 85 THR A CA 1
ATOM 642 C C . THR A 1 85 ? 20.504 -7.092 -8.117 1.00 54.62 85 THR A C 1
ATOM 644 O O . THR A 1 85 ? 19.990 -8.122 -8.570 1.00 54.62 85 THR A O 1
ATOM 647 N N . SER A 1 86 ? 21.795 -6.808 -8.296 1.00 58.09 86 SER A N 1
ATOM 648 C CA . SER A 1 86 ? 22.704 -7.678 -9.045 1.00 58.09 86 SER A CA 1
ATOM 649 C C . SER A 1 86 ? 22.574 -9.121 -8.551 1.00 58.09 86 SER A C 1
ATOM 651 O O . SER A 1 86 ? 22.465 -9.360 -7.349 1.00 58.09 86 SER A O 1
ATOM 653 N N . THR A 1 87 ? 22.568 -10.095 -9.460 1.00 56.47 87 THR A N 1
ATOM 654 C CA . THR A 1 87 ? 22.435 -11.532 -9.141 1.00 56.47 87 THR A CA 1
ATOM 655 C C . THR A 1 87 ? 23.388 -11.987 -8.030 1.00 56.47 87 THR A C 1
ATOM 657 O O . THR A 1 87 ? 23.005 -12.795 -7.189 1.00 56.47 87 THR A O 1
ATOM 660 N N . VAL A 1 88 ? 24.574 -11.377 -7.960 1.00 55.31 88 VAL A N 1
ATOM 661 C CA . VAL A 1 88 ? 25.576 -11.567 -6.900 1.00 55.31 88 VAL A CA 1
ATOM 662 C C . VAL A 1 88 ? 25.086 -11.094 -5.520 1.00 55.31 88 VAL A C 1
ATOM 664 O O . VAL A 1 88 ? 25.241 -11.808 -4.530 1.00 55.31 88 VAL A O 1
ATOM 667 N N . ALA A 1 89 ? 24.441 -9.926 -5.442 1.00 58.75 89 ALA A N 1
ATOM 668 C CA . ALA A 1 89 ? 23.890 -9.398 -4.192 1.00 58.75 89 ALA A CA 1
ATOM 669 C C . ALA A 1 89 ? 22.743 -10.278 -3.680 1.00 58.75 89 ALA A C 1
ATOM 671 O O . ALA A 1 89 ? 22.701 -10.596 -2.494 1.00 58.75 89 ALA A O 1
ATOM 672 N N . ARG A 1 90 ? 21.880 -10.769 -4.586 1.00 58.50 90 ARG A N 1
ATOM 673 C CA . ARG A 1 90 ? 20.858 -11.756 -4.216 1.00 58.50 90 ARG A CA 1
ATOM 674 C C . ARG A 1 90 ? 21.504 -13.023 -3.661 1.00 58.50 90 ARG A C 1
ATOM 676 O O . ARG A 1 90 ? 21.144 -13.425 -2.566 1.00 58.50 90 ARG A O 1
ATOM 683 N N . SER A 1 91 ? 22.491 -13.618 -4.336 1.00 57.34 91 SER A N 1
ATOM 684 C CA . SER A 1 91 ? 23.117 -14.854 -3.833 1.00 57.34 91 SER A CA 1
ATOM 685 C C . SER A 1 91 ? 23.739 -14.710 -2.440 1.00 57.34 91 SER A C 1
ATOM 687 O O . SER A 1 91 ? 23.658 -15.646 -1.650 1.00 57.34 91 SER A O 1
ATOM 689 N N . LEU A 1 92 ? 24.287 -13.536 -2.104 1.00 58.75 92 LEU A N 1
ATOM 690 C CA . LEU A 1 92 ? 24.789 -13.269 -0.755 1.00 58.75 92 LEU A CA 1
ATOM 691 C C . LEU A 1 92 ? 23.656 -13.205 0.275 1.00 58.75 92 LEU A C 1
ATOM 693 O O . LEU A 1 92 ? 23.779 -13.784 1.347 1.00 58.75 92 LEU A O 1
ATOM 697 N N . GLN A 1 93 ? 22.547 -12.547 -0.063 1.00 54.66 93 GLN A N 1
ATOM 698 C CA . GLN A 1 93 ? 21.385 -12.400 0.818 1.00 54.66 93 GLN A CA 1
ATOM 699 C C . GLN A 1 93 ? 20.686 -13.743 1.083 1.00 54.66 93 GLN A C 1
ATOM 701 O O . GLN A 1 93 ? 20.260 -14.008 2.201 1.00 54.66 93 GLN A O 1
ATOM 706 N N . TRP A 1 94 ? 20.642 -14.630 0.085 1.00 52.94 94 TRP A N 1
ATOM 707 C CA . TRP A 1 94 ? 20.175 -16.012 0.251 1.00 52.94 94 TRP A CA 1
ATOM 708 C C . TRP A 1 94 ? 21.127 -16.870 1.101 1.00 52.94 94 TRP A C 1
ATOM 710 O O . TRP A 1 94 ? 20.673 -17.760 1.815 1.00 52.94 94 TRP A O 1
ATOM 720 N N . ALA A 1 95 ? 22.440 -16.625 1.032 1.00 53.34 95 ALA A N 1
ATOM 721 C CA . ALA A 1 95 ? 23.431 -17.3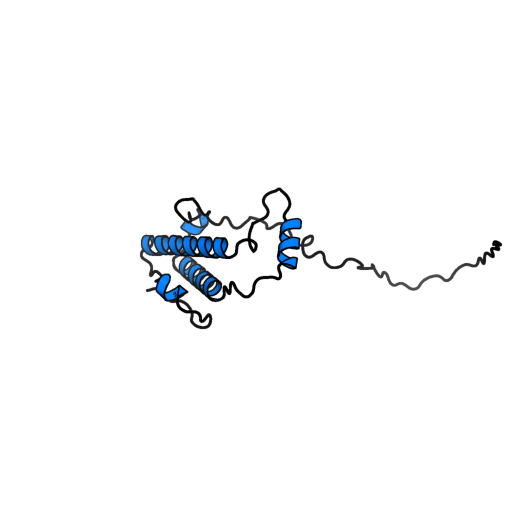59 1.820 1.00 53.34 95 ALA A CA 1
ATOM 722 C C . ALA A 1 95 ? 23.465 -16.928 3.299 1.00 53.34 95 ALA A C 1
ATOM 724 O O . ALA A 1 95 ? 23.957 -17.680 4.138 1.00 53.34 95 ALA A O 1
ATOM 725 N N . THR A 1 96 ? 22.944 -15.740 3.627 1.00 53.56 96 THR A N 1
ATOM 726 C CA . THR A 1 96 ? 22.939 -15.194 4.992 1.00 53.56 96 THR A CA 1
ATOM 727 C C . THR A 1 96 ? 21.585 -15.240 5.695 1.00 53.56 96 THR A C 1
ATOM 729 O O . THR A 1 96 ? 21.562 -14.990 6.896 1.00 53.56 96 THR A O 1
ATOM 732 N N . THR A 1 97 ? 20.473 -15.592 5.030 1.00 50.94 97 THR A N 1
ATOM 733 C CA . THR A 1 97 ? 19.207 -15.896 5.725 1.00 50.94 97 THR A CA 1
ATOM 734 C C . THR A 1 97 ? 19.355 -17.215 6.490 1.00 50.94 97 THR A C 1
ATOM 736 O O . THR A 1 97 ? 19.351 -18.278 5.860 1.00 50.94 97 THR A O 1
ATOM 739 N N . PRO A 1 98 ? 19.507 -17.201 7.827 1.00 48.59 98 PRO A N 1
ATOM 740 C CA . PRO A 1 98 ? 19.680 -18.423 8.582 1.00 48.59 98 PRO A CA 1
ATOM 741 C C . PRO A 1 98 ? 18.342 -19.161 8.663 1.00 48.59 98 PRO A C 1
ATOM 743 O O . PRO A 1 98 ? 17.262 -18.580 8.576 1.00 48.59 98 PRO A O 1
ATOM 746 N N . ILE A 1 99 ? 18.445 -20.470 8.860 1.00 54.56 99 ILE A N 1
ATOM 747 C CA . ILE A 1 99 ? 17.408 -21.513 8.783 1.00 54.56 99 ILE A CA 1
ATOM 748 C C . ILE A 1 99 ? 16.227 -21.316 9.775 1.00 54.56 99 ILE A C 1
ATOM 750 O O . ILE A 1 99 ? 15.273 -22.087 9.776 1.00 54.56 99 ILE A O 1
ATOM 754 N N . PHE A 1 100 ? 16.216 -20.232 10.553 1.00 51.12 100 PHE A N 1
ATOM 755 C CA . PHE A 1 100 ? 15.103 -19.807 11.399 1.00 51.12 100 PHE A CA 1
ATOM 756 C C . PHE A 1 100 ? 14.462 -18.524 10.847 1.00 51.12 100 PHE A C 1
ATOM 758 O O . PHE A 1 100 ? 14.789 -17.419 11.265 1.00 51.12 100 PHE A O 1
ATOM 765 N N . GLY A 1 101 ? 13.534 -18.673 9.899 1.00 49.59 101 GLY A N 1
ATOM 766 C CA . GLY A 1 101 ? 12.514 -17.650 9.627 1.00 49.59 101 GLY A CA 1
ATOM 767 C C . GLY A 1 101 ? 12.975 -16.317 9.020 1.00 49.59 101 GLY A C 1
ATOM 768 O O . GLY A 1 101 ? 12.289 -15.317 9.211 1.00 49.59 101 GLY A O 1
ATOM 769 N N . GLY A 1 102 ? 14.088 -16.268 8.280 1.00 49.28 102 GLY A N 1
ATOM 770 C CA . GLY A 1 102 ? 14.457 -15.073 7.507 1.00 49.28 102 GLY A CA 1
ATOM 771 C C . GLY A 1 102 ? 13.426 -14.761 6.412 1.00 49.28 102 GLY A C 1
ATOM 772 O O . GLY A 1 102 ? 13.019 -15.654 5.663 1.00 49.28 102 GLY A O 1
ATOM 773 N N . THR A 1 103 ? 12.969 -13.509 6.320 1.00 53.75 103 THR A N 1
ATOM 774 C CA . THR A 1 103 ? 11.945 -13.097 5.352 1.00 53.75 103 THR A CA 1
ATOM 775 C C . THR A 1 103 ? 12.472 -13.264 3.923 1.00 53.75 103 THR A C 1
ATOM 777 O O . THR A 1 103 ? 13.547 -12.784 3.578 1.00 53.75 103 THR A O 1
ATOM 780 N N . LYS A 1 104 ? 11.707 -13.926 3.042 1.00 55.38 104 LYS A N 1
ATOM 781 C CA . LYS A 1 104 ? 11.999 -14.027 1.592 1.00 55.38 104 LYS A CA 1
ATOM 782 C C . LYS A 1 104 ? 11.809 -12.683 0.855 1.00 55.38 104 LYS A C 1
ATOM 784 O O . LYS A 1 104 ? 11.525 -12.644 -0.342 1.00 55.38 104 LYS A O 1
ATOM 789 N N . GLU A 1 105 ? 11.893 -11.567 1.571 1.00 53.44 105 GLU A N 1
ATOM 790 C CA . GLU A 1 105 ? 11.749 -10.224 1.020 1.00 53.44 105 GLU A CA 1
ATOM 791 C C . GLU A 1 105 ? 12.981 -9.869 0.177 1.00 53.44 105 GLU A C 1
ATOM 793 O O . GLU A 1 105 ? 14.119 -10.077 0.584 1.00 53.44 105 GLU A O 1
ATOM 798 N N . GLY A 1 106 ? 12.750 -9.414 -1.061 1.00 56.16 106 GLY A N 1
ATOM 799 C CA . GLY A 1 106 ? 13.801 -9.100 -2.045 1.00 56.16 106 GLY A CA 1
ATOM 800 C C . GLY A 1 106 ? 14.254 -10.265 -2.941 1.00 56.16 106 GLY A C 1
ATOM 801 O O . GLY A 1 106 ? 15.001 -10.057 -3.901 1.00 56.16 106 GLY A O 1
ATOM 802 N N . VAL A 1 107 ? 13.776 -11.479 -2.666 1.00 62.38 107 VAL A N 1
ATOM 803 C CA . VAL A 1 107 ? 14.111 -12.698 -3.412 1.00 62.38 107 VAL A CA 1
ATOM 804 C C . VAL A 1 107 ? 13.189 -12.927 -4.611 1.00 62.38 107 VAL A C 1
ATOM 806 O O . VAL A 1 107 ? 13.664 -13.190 -5.717 1.00 62.38 107 VAL A O 1
ATOM 809 N N . ASP A 1 108 ? 11.885 -12.826 -4.369 1.00 70.69 108 ASP A N 1
ATOM 810 C CA . ASP A 1 108 ? 10.820 -13.007 -5.351 1.00 70.69 108 ASP A CA 1
ATOM 811 C C . ASP A 1 108 ? 10.056 -11.687 -5.474 1.00 70.69 108 ASP A C 1
ATOM 813 O O . ASP A 1 108 ? 9.240 -11.360 -4.609 1.00 70.69 108 ASP A O 1
ATOM 817 N N . PRO A 1 109 ? 10.376 -10.873 -6.485 1.00 70.75 109 PRO A N 1
ATOM 818 C CA . PRO A 1 109 ? 9.865 -9.519 -6.548 1.00 70.75 109 PRO A CA 1
ATOM 819 C C . PRO A 1 109 ? 8.402 -9.523 -7.065 1.00 70.75 109 PRO A C 1
ATOM 821 O O . PRO A 1 109 ? 7.600 -8.695 -6.633 1.00 70.75 109 PRO A O 1
ATOM 824 N N . ASP A 1 110 ? 7.997 -10.534 -7.847 1.00 78.06 110 ASP A N 1
ATOM 825 C CA . ASP A 1 110 ? 6.607 -10.725 -8.284 1.00 78.06 110 ASP A CA 1
ATOM 826 C C . ASP A 1 110 ? 5.718 -11.206 -7.125 1.00 78.06 110 ASP A C 1
ATOM 828 O O . ASP A 1 110 ? 4.606 -10.708 -6.936 1.00 78.06 110 ASP A O 1
ATOM 832 N N . GLY A 1 111 ? 6.227 -12.110 -6.280 1.00 81.88 111 GLY A N 1
ATOM 833 C CA . GLY A 1 111 ? 5.542 -12.534 -5.057 1.00 81.88 111 GLY A CA 1
ATOM 834 C C . GLY A 1 111 ? 5.285 -11.384 -4.078 1.00 81.88 111 GLY A C 1
ATOM 835 O O . GLY A 1 111 ? 4.223 -11.332 -3.452 1.00 81.88 111 GLY A O 1
ATOM 836 N N . GLN A 1 112 ? 6.210 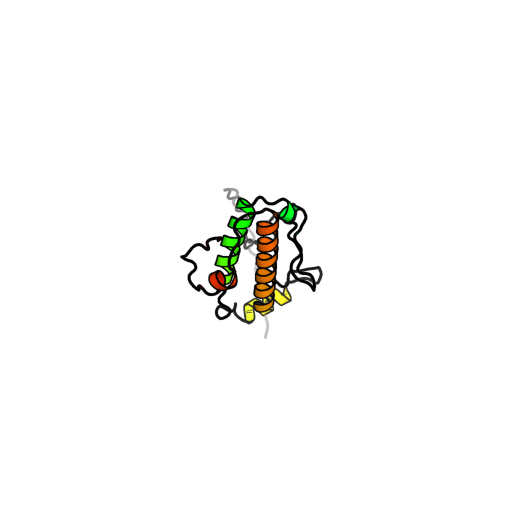-10.419 -3.982 1.00 81.19 112 GLN A N 1
ATOM 837 C CA . GLN A 1 112 ? 5.994 -9.206 -3.184 1.00 81.19 112 GLN A CA 1
ATOM 838 C C . GLN A 1 112 ? 4.920 -8.304 -3.790 1.00 81.19 112 GLN A C 1
ATOM 840 O O . GLN A 1 112 ? 4.019 -7.876 -3.070 1.00 81.19 112 GLN A O 1
ATOM 845 N N . TYR A 1 113 ? 4.949 -8.085 -5.108 1.00 86.50 113 TYR A N 1
ATOM 846 C CA . TYR A 1 113 ? 3.918 -7.298 -5.786 1.00 86.50 113 TYR A CA 1
ATOM 847 C C . TYR A 1 113 ? 2.511 -7.873 -5.550 1.00 86.50 113 TYR A C 1
ATOM 849 O O . TYR A 1 113 ? 1.579 -7.137 -5.221 1.00 86.50 113 TYR A O 1
ATOM 857 N N . LEU A 1 114 ? 2.351 -9.197 -5.658 1.00 88.81 114 LEU A N 1
ATOM 858 C CA . LEU A 1 114 ? 1.070 -9.869 -5.413 1.00 88.81 114 LEU A CA 1
ATOM 859 C C . LEU A 1 114 ? 0.613 -9.750 -3.952 1.00 88.81 114 LEU A C 1
ATOM 861 O O . LEU A 1 114 ? -0.569 -9.512 -3.695 1.00 88.81 114 LEU A O 1
ATOM 865 N N . LYS A 1 115 ? 1.538 -9.871 -2.993 1.00 88.31 115 LYS A N 1
ATOM 866 C CA . LYS A 1 115 ? 1.255 -9.663 -1.564 1.00 88.31 115 LYS A CA 1
ATOM 867 C C . LYS A 1 115 ? 0.771 -8.235 -1.301 1.00 88.31 115 LYS A C 1
ATOM 869 O O . LYS A 1 115 ? -0.245 -8.048 -0.630 1.00 88.31 115 LYS A O 1
ATOM 874 N N . ASP A 1 116 ? 1.462 -7.241 -1.853 1.00 90.50 116 ASP A N 1
ATOM 875 C CA . ASP A 1 116 ? 1.109 -5.831 -1.695 1.00 90.50 116 ASP A CA 1
ATOM 876 C C . ASP A 1 116 ? -0.240 -5.504 -2.335 1.00 90.50 116 ASP A C 1
ATOM 878 O O . ASP A 1 116 ? -1.069 -4.826 -1.720 1.00 90.50 116 ASP A O 1
ATOM 882 N N . ARG A 1 117 ? -0.512 -6.065 -3.519 1.00 93.56 117 ARG A N 1
ATOM 883 C CA . ARG A 1 117 ? -1.812 -5.950 -4.185 1.00 93.56 117 ARG A CA 1
ATOM 884 C C . ARG A 1 117 ? -2.938 -6.526 -3.324 1.00 93.56 117 ARG A C 1
ATOM 886 O O . ARG A 1 117 ? -3.936 -5.844 -3.092 1.00 93.56 117 ARG A O 1
ATOM 893 N N . ALA A 1 118 ? -2.764 -7.739 -2.799 1.00 94.06 118 ALA A N 1
ATOM 894 C CA . ALA A 1 118 ? -3.760 -8.390 -1.948 1.00 94.06 118 ALA A CA 1
ATOM 895 C C . ALA A 1 118 ? -4.029 -7.601 -0.653 1.00 94.06 118 ALA A C 1
ATOM 897 O O . ALA A 1 118 ? -5.166 -7.538 -0.175 1.00 94.06 118 ALA A O 1
ATOM 898 N N . MET A 1 119 ? -2.996 -6.971 -0.090 1.00 94.00 119 MET A N 1
ATOM 899 C CA . MET A 1 119 ? -3.122 -6.110 1.084 1.00 94.00 119 MET A CA 1
ATOM 900 C C . MET A 1 119 ? -3.888 -4.819 0.776 1.00 94.00 119 MET A C 1
ATOM 902 O O . MET A 1 119 ? -4.792 -4.460 1.532 1.00 94.00 119 MET A O 1
ATOM 906 N N . LEU A 1 120 ? -3.608 -4.154 -0.352 1.00 95.69 120 LEU A N 1
ATOM 907 C CA . LEU A 1 120 ? -4.387 -2.991 -0.794 1.00 95.69 120 LEU A CA 1
ATOM 908 C C . LEU A 1 120 ? -5.869 -3.337 -0.980 1.00 95.69 120 LEU A C 1
ATOM 910 O O . LEU A 1 120 ? -6.741 -2.563 -0.586 1.00 95.69 120 LEU A O 1
ATOM 914 N N . GLU A 1 121 ? -6.171 -4.512 -1.531 1.00 96.12 121 GLU A N 1
ATOM 915 C CA . GLU A 1 121 ? -7.545 -4.997 -1.670 1.00 96.12 121 GLU A CA 1
ATOM 916 C C . GLU A 1 121 ? -8.217 -5.216 -0.311 1.00 96.12 121 GLU A C 1
ATOM 918 O O . GLU A 1 121 ? -9.378 -4.839 -0.132 1.00 96.12 121 GLU A O 1
ATOM 923 N N . ALA A 1 122 ? -7.496 -5.769 0.668 1.00 96.19 122 ALA A N 1
ATOM 924 C CA . ALA A 1 122 ? -7.995 -5.943 2.030 1.00 96.19 122 ALA A CA 1
ATOM 925 C C . ALA A 1 122 ? -8.274 -4.608 2.731 1.00 96.19 122 ALA A C 1
ATOM 927 O O . ALA A 1 122 ? -9.352 -4.434 3.305 1.00 96.19 122 ALA A O 1
ATOM 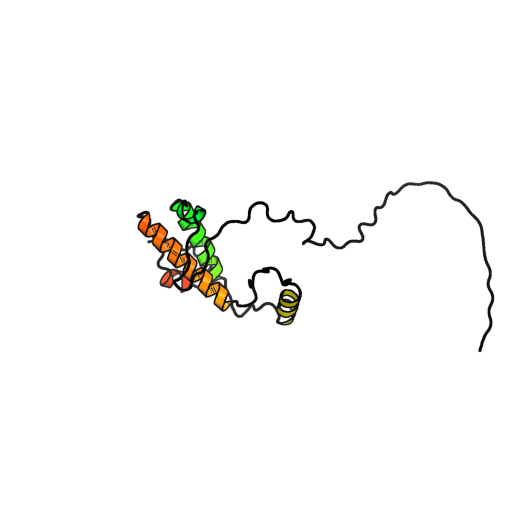928 N N . TYR A 1 123 ? -7.366 -3.637 2.623 1.00 96.31 123 TYR A N 1
ATOM 929 C CA . TYR A 1 123 ? -7.590 -2.296 3.162 1.00 96.31 123 TYR A CA 1
ATOM 930 C C . TYR A 1 123 ? -8.761 -1.588 2.476 1.00 96.31 123 TYR A C 1
ATOM 932 O O . TYR A 1 123 ? -9.565 -0.955 3.155 1.00 96.31 123 TYR A O 1
ATOM 940 N N . ASN A 1 124 ? -8.940 -1.760 1.165 1.00 96.69 124 ASN A N 1
ATOM 941 C CA . ASN A 1 124 ? -10.109 -1.236 0.459 1.00 96.69 124 ASN A CA 1
ATOM 942 C C . ASN A 1 124 ? -11.423 -1.846 0.965 1.00 96.69 124 ASN A C 1
ATOM 944 O O . ASN A 1 124 ? -12.405 -1.123 1.139 1.00 96.69 124 ASN A O 1
ATOM 948 N N . ARG A 1 125 ? -11.458 -3.162 1.230 1.00 96.12 125 ARG A N 1
ATOM 949 C CA . ARG A 1 125 ? -12.627 -3.798 1.867 1.00 96.12 125 ARG A CA 1
ATOM 950 C C . ARG A 1 125 ? -12.907 -3.178 3.236 1.00 96.12 125 ARG A C 1
ATOM 952 O O . ARG A 1 125 ? -14.065 -2.908 3.542 1.00 96.12 125 ARG A O 1
ATOM 959 N N . GLN A 1 126 ? -11.861 -2.896 4.011 1.00 95.75 126 GLN A N 1
ATOM 960 C CA . GLN A 1 126 ? -11.984 -2.269 5.327 1.00 95.75 126 GLN A CA 1
ATOM 961 C C . GLN A 1 126 ? -12.414 -0.794 5.263 1.00 95.75 126 GLN A C 1
ATOM 963 O O . GLN A 1 126 ? -13.181 -0.338 6.105 1.00 95.75 126 GLN A O 1
ATOM 968 N N . LEU A 1 127 ? -11.980 -0.038 4.252 1.00 96.50 127 LEU A N 1
ATOM 969 C CA . LEU A 1 127 ? -12.480 1.319 4.016 1.00 96.50 127 LEU A CA 1
ATOM 970 C C . LEU A 1 127 ? -13.980 1.301 3.707 1.00 96.50 127 LEU A C 1
ATOM 972 O O . LEU A 1 127 ? -14.731 2.072 4.302 1.00 96.50 127 LEU A O 1
ATOM 976 N N . ARG A 1 128 ? -14.437 0.377 2.850 1.00 96.19 128 ARG A N 1
ATOM 977 C CA . ARG A 1 128 ? -15.865 0.239 2.521 1.00 96.19 128 ARG A CA 1
ATOM 978 C C . ARG A 1 128 ? -16.701 -0.232 3.708 1.00 96.19 128 ARG A C 1
ATOM 980 O O . ARG A 1 128 ? -17.793 0.294 3.903 1.00 96.19 128 ARG A O 1
ATOM 987 N N . SER A 1 129 ? -16.201 -1.171 4.519 1.00 95.56 129 SER A N 1
ATOM 988 C CA . SER A 1 129 ? -16.906 -1.625 5.730 1.00 95.56 129 SER A CA 1
ATOM 989 C C . SER A 1 129 ? -17.096 -0.488 6.741 1.00 95.56 129 SER A C 1
ATOM 991 O O . SER A 1 129 ? -18.122 -0.428 7.412 1.00 95.56 129 SER A O 1
ATOM 993 N N . LYS A 1 130 ? -16.149 0.458 6.786 1.00 94.81 130 LYS A N 1
ATOM 994 C CA . LYS A 1 130 ? -16.214 1.690 7.587 1.00 94.81 130 LYS A CA 1
ATOM 995 C C . LYS A 1 130 ? -16.911 2.864 6.877 1.00 94.81 130 LYS A C 1
ATOM 997 O O . LYS A 1 130 ? -16.881 3.972 7.399 1.00 94.81 130 LYS A O 1
ATOM 1002 N N . GLN A 1 131 ? -17.527 2.645 5.710 1.00 95.75 131 GLN A N 1
ATOM 1003 C CA . GLN A 1 131 ? -18.224 3.669 4.909 1.00 95.75 131 GLN A CA 1
ATOM 1004 C C . GLN A 1 131 ? -17.340 4.859 4.489 1.00 95.75 131 GLN A C 1
ATOM 1006 O O . GLN A 1 131 ? -17.804 5.989 4.339 1.00 95.75 131 GLN A O 1
ATOM 1011 N N . CYS A 1 132 ? -16.054 4.602 4.277 1.00 96.31 132 CY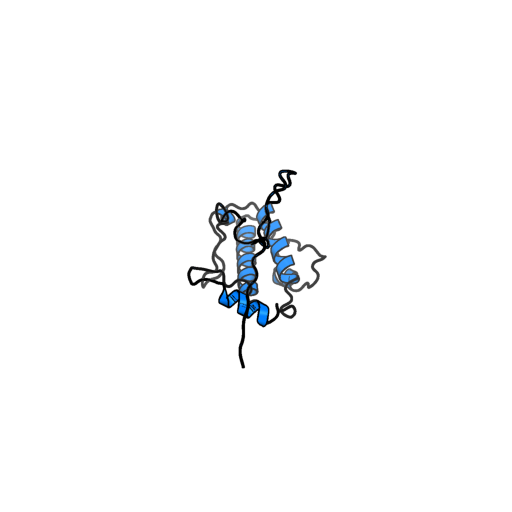S A N 1
ATOM 1012 C CA . CYS A 1 132 ? -15.080 5.584 3.822 1.00 96.31 132 CYS A CA 1
ATOM 1013 C C . CYS A 1 132 ? -14.806 5.443 2.320 1.00 96.31 132 CYS A C 1
ATOM 1015 O O . CYS A 1 132 ? -14.997 4.373 1.737 1.00 96.31 132 CYS A O 1
ATOM 1017 N N . LYS A 1 133 ? -14.339 6.534 1.696 1.00 96.44 133 LYS A N 1
ATOM 1018 C CA . LYS A 1 133 ? -13.909 6.537 0.289 1.00 96.44 133 LYS A CA 1
ATOM 1019 C C . LYS A 1 133 ? -12.847 5.467 0.052 1.00 96.44 133 LYS A C 1
ATOM 1021 O O . LYS A 1 133 ? -12.001 5.244 0.918 1.00 96.44 133 LYS A O 1
ATOM 1026 N N . SER A 1 134 ? -12.883 4.828 -1.113 1.00 95.31 134 SER A N 1
ATOM 1027 C CA . SER A 1 134 ? -11.991 3.708 -1.441 1.00 95.31 134 SER A CA 1
ATOM 1028 C C . SER A 1 134 ? -11.226 3.975 -2.732 1.00 95.31 134 SER A C 1
ATOM 1030 O O . SER A 1 134 ? -11.629 4.803 -3.544 1.00 95.31 134 SER A O 1
ATOM 1032 N N . PHE A 1 135 ? -10.095 3.307 -2.924 1.00 96.31 135 PHE A N 1
ATOM 1033 C CA . PHE A 1 135 ? -9.271 3.504 -4.113 1.00 96.31 135 PHE A CA 1
ATOM 1034 C C . PHE A 1 135 ? -9.724 2.598 -5.253 1.00 96.31 135 PHE A C 1
ATOM 1036 O O . PHE A 1 135 ? -10.036 1.425 -5.044 1.00 96.31 135 PHE A O 1
ATOM 1043 N N . ASP A 1 136 ? -9.683 3.117 -6.472 1.00 95.31 136 ASP A N 1
ATOM 1044 C CA . ASP A 1 136 ? -9.741 2.301 -7.680 1.00 95.31 136 ASP A CA 1
ATOM 1045 C C . ASP A 1 136 ? -8.328 1.779 -7.980 1.00 95.31 136 ASP A C 1
ATOM 1047 O O . ASP A 1 136 ? -7.521 2.458 -8.609 1.00 95.31 136 ASP A O 1
ATOM 1051 N N . LEU A 1 137 ? -7.993 0.599 -7.450 1.00 94.06 137 LEU A N 1
ATOM 1052 C CA . LEU A 1 137 ? -6.618 0.088 -7.477 1.00 94.06 137 LEU A CA 1
ATOM 1053 C C . LEU A 1 137 ? -6.095 -0.155 -8.892 1.00 94.06 137 LEU A C 1
ATOM 1055 O O . LEU A 1 137 ? -4.892 -0.045 -9.106 1.00 94.06 137 LEU A O 1
ATOM 1059 N N . ASP A 1 138 ? -6.958 -0.489 -9.848 1.00 92.56 138 ASP A N 1
ATOM 1060 C CA . ASP A 1 138 ? -6.539 -0.731 -11.230 1.00 92.56 138 ASP A CA 1
ATOM 1061 C C . ASP A 1 138 ? -6.146 0.576 -11.905 1.00 92.56 138 ASP A C 1
ATOM 1063 O O . ASP A 1 138 ? -5.055 0.683 -12.466 1.00 92.56 138 ASP A O 1
ATOM 1067 N N . THR A 1 139 ? -6.981 1.605 -11.757 1.00 91.94 139 THR A N 1
ATOM 1068 C CA . THR A 1 139 ? -6.667 2.942 -12.268 1.00 91.94 139 THR A CA 1
ATOM 1069 C C . THR A 1 139 ? -5.441 3.534 -11.574 1.00 91.94 139 THR A C 1
ATOM 1071 O O . THR A 1 139 ? -4.549 4.083 -12.227 1.00 91.94 139 THR A O 1
ATOM 1074 N N . GLU A 1 140 ? -5.365 3.412 -10.247 1.00 92.75 140 GLU A N 1
ATOM 1075 C CA . GLU A 1 140 ? -4.253 3.973 -9.494 1.00 92.75 140 GLU A CA 1
ATOM 1076 C C . GLU A 1 140 ? -2.943 3.240 -9.811 1.00 92.75 140 GLU A C 1
ATOM 1078 O O . GLU A 1 140 ? -1.938 3.901 -10.046 1.00 92.75 140 GLU A O 1
ATOM 1083 N N . LEU A 1 141 ? -2.901 1.911 -9.900 1.00 91.50 141 LEU A N 1
ATOM 1084 C CA . LEU A 1 141 ? -1.648 1.211 -10.221 1.00 91.50 141 LEU A CA 1
ATOM 1085 C C . LEU A 1 141 ? -1.255 1.295 -11.705 1.00 91.50 141 LEU A C 1
ATOM 1087 O O . LEU A 1 141 ? -0.081 1.119 -12.020 1.00 91.50 141 LEU A O 1
ATOM 1091 N N . ALA A 1 142 ? -2.186 1.603 -12.616 1.00 90.00 142 ALA A N 1
ATOM 1092 C CA . ALA A 1 142 ? -1.860 1.830 -14.027 1.00 90.00 142 ALA A CA 1
ATOM 1093 C C . ALA A 1 142 ? -1.030 3.110 -14.252 1.00 90.00 142 ALA A C 1
ATOM 1095 O O . ALA A 1 142 ? -0.266 3.207 -15.216 1.00 90.00 142 ALA A O 1
ATOM 1096 N N . THR A 1 143 ? -1.159 4.096 -13.361 1.00 87.50 143 THR A N 1
ATOM 1097 C CA . THR A 1 143 ? -0.356 5.323 -13.407 1.00 87.50 143 THR A CA 1
ATOM 1098 C C . THR A 1 143 ? 1.076 5.023 -12.973 1.00 87.50 143 THR A C 1
ATOM 1100 O O . THR A 1 143 ? 1.300 4.612 -11.845 1.00 87.50 143 THR A O 1
ATOM 1103 N N . LYS A 1 144 ? 2.065 5.275 -13.838 1.00 81.94 144 LYS A N 1
ATOM 1104 C CA . LYS A 1 144 ? 3.487 5.012 -13.528 1.00 81.94 144 LYS A CA 1
ATOM 1105 C C . LYS A 1 144 ? 4.196 6.140 -12.775 1.00 81.94 144 LYS A C 1
ATOM 1107 O O . LYS A 1 144 ? 5.300 5.942 -12.287 1.00 81.94 144 LYS A O 1
ATOM 1112 N N . SER A 1 145 ? 3.599 7.330 -12.710 1.00 83.25 145 SER A N 1
ATOM 1113 C CA . SER A 1 145 ? 4.204 8.461 -12.002 1.00 83.25 145 SER A CA 1
ATOM 1114 C C . SER A 1 145 ? 4.009 8.338 -10.490 1.00 83.25 145 SER A C 1
ATOM 1116 O O . SER A 1 145 ? 2.895 8.107 -10.006 1.00 83.25 145 SER A O 1
ATOM 1118 N N . THR A 1 146 ? 5.095 8.542 -9.750 1.00 85.00 146 THR A N 1
ATOM 1119 C CA . THR A 1 146 ? 5.117 8.645 -8.285 1.00 85.00 146 THR A CA 1
ATOM 1120 C C . THR A 1 146 ? 4.922 10.084 -7.793 1.00 85.00 146 THR A C 1
ATOM 1122 O O . THR A 1 146 ? 4.731 10.298 -6.600 1.00 85.00 146 THR A O 1
ATOM 1125 N N . GLU A 1 147 ? 4.905 11.072 -8.695 1.00 86.44 147 GLU A N 1
ATOM 1126 C CA . GLU A 1 147 ? 4.678 12.488 -8.362 1.00 86.44 147 GLU A CA 1
ATOM 1127 C C . GLU A 1 147 ? 3.196 12.798 -8.108 1.00 86.44 147 GLU A C 1
ATOM 1129 O O . GLU A 1 147 ? 2.854 13.776 -7.445 1.00 86.44 147 GLU A O 1
ATOM 1134 N N . VAL A 1 148 ? 2.301 11.957 -8.634 1.00 87.94 148 VAL A N 1
ATOM 1135 C CA . VAL A 1 148 ? 0.854 12.114 -8.480 1.00 87.94 148 VAL A CA 1
ATOM 1136 C C . VAL A 1 148 ? 0.376 11.277 -7.302 1.00 87.94 148 VAL A C 1
ATOM 1138 O O . VAL A 1 148 ? 0.332 10.048 -7.375 1.00 87.94 148 VAL A O 1
ATOM 1141 N N . THR A 1 149 ? -0.037 11.944 -6.227 1.00 90.81 149 THR A N 1
ATOM 1142 C CA . THR A 1 149 ? -0.600 11.275 -5.052 1.00 90.81 149 THR A CA 1
ATOM 1143 C C . THR A 1 149 ? -1.909 10.554 -5.407 1.00 90.81 149 THR A C 1
ATOM 1145 O O . THR A 1 149 ? -2.832 11.198 -5.909 1.00 90.81 149 THR A O 1
ATOM 1148 N N . PRO A 1 150 ? -2.039 9.247 -5.111 1.00 91.94 150 PRO A N 1
ATOM 1149 C CA . PRO A 1 150 ? -3.277 8.502 -5.319 1.00 91.94 150 PRO A CA 1
ATOM 1150 C C . PRO A 1 150 ? -4.441 9.104 -4.530 1.00 91.94 150 PRO A C 1
ATOM 1152 O O . PRO A 1 150 ? -4.276 9.477 -3.361 1.00 91.94 150 PRO A O 1
ATOM 1155 N N . MET A 1 151 ? -5.635 9.153 -5.125 1.00 92.94 151 MET A N 1
ATOM 1156 C CA . MET A 1 151 ? -6.815 9.734 -4.475 1.00 92.94 151 MET A CA 1
ATOM 1157 C C . MET A 1 151 ? -7.959 8.719 -4.332 1.00 92.94 151 MET A C 1
ATOM 1159 O O . MET A 1 151 ? -8.325 8.064 -5.307 1.00 92.94 151 MET A O 1
ATOM 1163 N N . PRO A 1 152 ? -8.566 8.595 -3.136 1.00 91.62 152 PRO A N 1
ATOM 1164 C CA . PRO A 1 152 ? -9.725 7.735 -2.940 1.00 91.62 152 PRO A CA 1
ATOM 1165 C C . PRO A 1 152 ? -10.983 8.393 -3.527 1.00 91.62 152 PRO A C 1
ATOM 1167 O O . PRO A 1 152 ? -11.156 9.615 -3.442 1.00 91.62 152 PRO A O 1
ATOM 1170 N N . ARG A 1 153 ? -11.868 7.575 -4.099 1.00 86.62 153 ARG A N 1
ATOM 1171 C CA . ARG A 1 153 ? -13.130 7.994 -4.719 1.00 86.62 153 ARG A CA 1
ATOM 1172 C C . ARG A 1 153 ? -14.313 7.720 -3.793 1.00 86.62 153 ARG A C 1
ATOM 1174 O O . ARG A 1 153 ? -14.316 6.665 -3.111 1.00 86.62 153 ARG A O 1
#

Solvent-accessible surface area (backbone atoms only — not comparable to full-atom values): 10015 Å² total; per-residue (Å²): 136,90,84,92,82,90,84,89,83,88,85,85,89,83,83,86,82,91,73,92,72,74,80,80,85,61,80,83,59,80,74,76,78,51,73,74,76,79,76,69,83,68,66,48,50,81,48,101,91,41,38,43,76,23,78,63,60,68,68,52,50,66,68,55,50,51,52,54,45,39,54,52,51,40,53,61,30,65,60,54,86,82,75,58,72,54,71,68,59,50,54,52,54,63,73,64,48,55,99,76,82,54,74,72,74,88,74,46,66,67,62,48,52,53,52,52,52,32,39,51,53,39,52,36,54,53,23,50,76,69,74,39,65,32,63,58,61,67,68,54,59,68,42,66,63,68,87,60,79,69,70,63,88